Protein 1IIZ (pdb70)

Foldseek 3Di:
DFADLQSVLVLCVVLPPDPVCSLLLSQQQCQQPVRAQQDKADQDPPRWIFGGSNRHIQPAQADCPPFQGHPLRHHRNVSRDPDRNSVNVSSVVVCVPVNCVVRPSSVPGPPPDGDDNPVD

InterPro domains:
  IPR000974 Glycoside hydrolase, family 22, lysozyme [PR00137] (2-20)
  IPR000974 Glycoside hydrolase, family 22, lysozyme [PR00137] (77-92)
  IPR000974 Glycoside hydrolase, family 22, lysozyme [PR00137] (98-107)
  IPR001916 Glycoside hydrolase, family 22 [PF00062] (1-120)
  IPR001916 Glycoside hydrolase, family 22 [PR00135] (3-13)
  IPR001916 Glycoside hydrolase, family 22 [PR00135] (20-29)
  IPR001916 Glycoside hydrolase, family 22 [PR00135] (48-64)
  IPR001916 Glycoside hydrolase, family 22 [PR00135] (70-79)
  IPR001916 Glycoside hydrolase, family 22 [PR00135] (80-95)
  IPR001916 Glycoside hydrolase, family 22 [PR00135] (99-110)
  IPR001916 Glycoside hydrolase, family 22 [PS51348] (1-120)
  IPR001916 Glycoside hydrolase, family 22 [PTHR11407] (1-113)
  IPR001916 Glycoside hydrolase, family 22 [SM00263] (1-120)
  IPR019799 Glycoside hydrolase family 22 domain [PS00128] (72-90)
  IPR023346 Lysozyme-like domain superfamily [SSF53955] (1-117)

B-factor: mean 19.2, std 8.41, range [5.0, 61.29]

Organism: Antheraea mylitta (NCBI:txid34739)

Radius of gyration: 13.46 Å; Cα contacts (8 Å, |Δi|>4): 199; chains: 1; bounding box: 39×26×30 Å

Nearest PDB structures (foldseek):
  1iiz-assembly1_A  TM=1.008E+00  e=7.145E-27  Antheraea mylitta
  1gd6-assembly1_A  TM=9.887E-01  e=1.237E-20  Bombyx mori
  2rsc-assembly1_A  TM=9.653E-01  e=1.741E-17  Bombyx mori
  2fbd-assembly1_A  TM=9.272E-01  e=2.145E-12  Musca domestica
  5op1-assembly1_B  TM=8.795E-01  e=1.166E-12  Gallus gallus

Solvent-accessible surface area: 6448 Å² total; per-residue (Å²): 106,117,13,92,112,46,26,0,1,76,28,0,96,159,32,50,11,70,87,117,33,0,95,31,5,0,9,0,0,37,65,36,2,43,47,86,1,77,94,71,20,132,89,56,223,72,63,6,75,28,27,0,1,1,13,2,34,0,90,122,29,0,13,127,49,108,97,71,15,97,67,14,101,13,19,3,75,74,5,41,68,84,90,4,62,51,5,1,81,4,0,47,75,2,29,140,146,44,105,9,96,51,10,88,13,40,62,108,112,6,84,172,92,38,20,95,21,90,97,58

CATH classification: 1.10.530.10

Sequence (120 aa):
KRFTRCGLVNELRKQGFDENLMRDWVCLVENESARYTDKIANVNKNGSRDYGLFQINDKYWCSKGSTPGKDCNVTCSQLLTDDITVASTCAKKIYKRTKFDAWSGWDNHCNHSNPDISSC

Secondary structure (DSSP, 8-state):
-B--HHHHHHHHHHTT--GGGHHHHHHHHHHHTTTBSS-BPPP-SSS--EETTTTEETTTTEESSSS--STT-EEGGGGGSSS-HHHHHHHHHHHHHHTTTT-HHHHHHSSS-----TT-

Structure (mmCIF, N/CA/C/O backbone):
data_1IIZ
#
_entry.id   1IIZ
#
_cell.length_a   47.985
_cell.length_b   51.700
_cell.length_c   94.664
_cell.angle_alpha   90.00
_cell.angle_beta   90.00
_cell.angle_gamma   90.00
#
_symmetry.space_group_name_H-M   'C 2 2 21'
#
loop_
_entity.id
_entity.type
_entity.pdbx_description
1 polymer LYSOZYME
2 water water
#
loop_
_atom_site.group_PDB
_atom_site.id
_atom_site.type_symbol
_atom_site.labe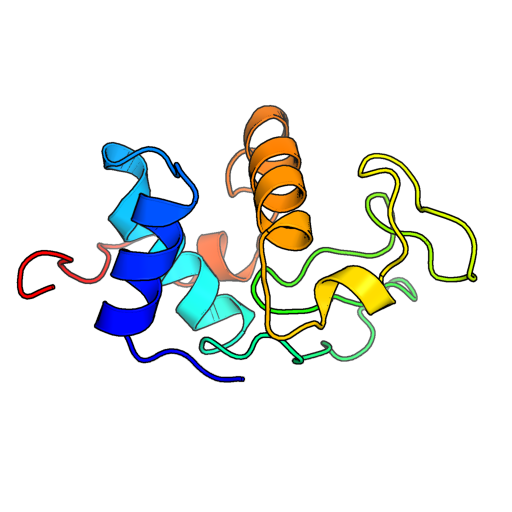l_atom_id
_atom_site.label_alt_id
_atom_site.label_comp_id
_atom_site.label_asym_id
_atom_site.label_entity_id
_atom_site.label_seq_id
_atom_site.pdbx_PDB_ins_code
_atom_site.Cartn_x
_atom_site.Cartn_y
_atom_site.Cartn_z
_atom_site.occupancy
_atom_site.B_iso_or_equiv
_atom_site.auth_seq_id
_atom_site.auth_comp_id
_atom_site.auth_asym_id
_atom_site.auth_atom_id
_atom_site.pdbx_PDB_model_num
ATOM 1 N N . LYS A 1 1 ? 6.594 0.447 33.057 1.00 31.49 1 LYS A N 1
ATOM 2 C CA . LYS A 1 1 ? 5.327 -0.124 33.597 1.00 31.49 1 LYS A CA 1
ATOM 3 C C . LYS A 1 1 ? 4.148 0.838 33.422 1.00 31.49 1 LYS A C 1
ATOM 4 O O . LYS A 1 1 ? 4.337 2.049 33.290 1.00 31.49 1 LYS A O 1
ATOM 10 N N . ARG A 1 2 ? 2.933 0.297 33.421 1.00 12.26 2 ARG A N 1
ATOM 11 C CA . ARG A 1 2 ? 1.734 1.120 33.292 1.00 12.26 2 ARG A CA 1
ATOM 12 C C . ARG A 1 2 ? 0.713 0.843 34.402 1.00 12.26 2 ARG A C 1
ATOM 13 O O . ARG A 1 2 ? 0.227 -0.270 34.526 1.00 12.26 2 ARG A O 1
ATOM 21 N N . PHE A 1 3 ? 0.377 1.859 35.190 1.00 17.89 3 PHE A N 1
ATOM 22 C CA . PHE A 1 3 ? -0.592 1.707 36.278 1.00 17.89 3 PHE A CA 1
ATOM 23 C C . PHE A 1 3 ? -2.020 1.799 35.781 1.00 17.89 3 PHE A C 1
ATOM 24 O O . PHE A 1 3 ? -2.280 2.372 34.727 1.00 17.89 3 PHE A O 1
ATOM 32 N N . THR A 1 4 ? -2.950 1.248 36.555 1.00 18.10 4 THR A N 1
ATOM 33 C CA . THR A 1 4 ? -4.367 1.369 36.223 1.00 18.10 4 THR A CA 1
ATOM 34 C C . THR A 1 4 ? -4.765 2.665 36.944 1.00 18.10 4 THR A C 1
ATOM 35 O O . THR A 1 4 ? -3.931 3.270 37.620 1.00 18.10 4 THR A O 1
ATOM 39 N N . ARG A 1 5 ? -6.010 3.108 36.810 1.00 5.19 5 ARG A N 1
ATOM 40 C CA . ARG A 1 5 ? -6.399 4.333 37.488 1.00 5.19 5 ARG A CA 1
ATOM 41 C C . ARG A 1 5 ? -6.218 4.158 39.008 1.00 5.19 5 ARG A C 1
ATOM 42 O O . ARG A 1 5 ? -5.644 5.023 39.685 1.00 5.19 5 ARG A O 1
ATOM 50 N N . CYS A 1 6 ? -6.682 3.032 39.543 1.00 8.18 6 CYS A N 1
ATOM 51 C CA . CYS A 1 6 ? -6.563 2.799 40.981 1.00 8.18 6 CYS A CA 1
ATOM 52 C C . CYS A 1 6 ? -5.160 2.379 41.433 1.00 8.18 6 CYS A C 1
ATOM 53 O O . CYS A 1 6 ? -4.746 2.680 42.555 1.00 8.18 6 CYS A O 1
ATOM 56 N N . GLY A 1 7 ? -4.430 1.681 40.568 1.00 12.31 7 GLY A N 1
ATOM 57 C CA . GLY A 1 7 ? -3.087 1.282 40.930 1.00 12.31 7 GLY A CA 1
ATOM 58 C C . GLY A 1 7 ? -2.237 2.528 41.122 1.00 12.31 7 GLY A C 1
ATOM 59 O O . GLY A 1 7 ? -1.330 2.556 41.957 1.00 12.31 7 GLY A O 1
ATOM 60 N N . LEU A 1 8 ? -2.551 3.568 40.356 1.00 10.61 8 LEU A N 1
ATOM 61 C CA . LEU A 1 8 ? -1.817 4.820 40.419 1.00 10.61 8 LEU A CA 1
ATOM 62 C C . LEU A 1 8 ? -2.149 5.630 41.670 1.00 10.61 8 LEU A C 1
ATOM 63 O O . LEU A 1 8 ? -1.251 6.151 42.341 1.00 10.61 8 LEU A O 1
ATOM 68 N N . VAL A 1 9 ? -3.435 5.744 41.984 1.00 5.12 9 VAL A N 1
ATOM 69 C CA . VAL A 1 9 ? -3.849 6.498 43.163 1.00 5.12 9 VAL A CA 1
ATOM 70 C C . VAL A 1 9 ? -3.196 5.874 44.402 1.00 5.12 9 VAL A C 1
ATOM 71 O O . VAL A 1 9 ? -2.724 6.585 45.299 1.00 5.12 9 VAL A O 1
ATOM 75 N N . ASN A 1 10 ? -3.155 4.542 44.426 1.00 7.53 10 ASN A N 1
ATOM 76 C CA . ASN A 1 10 ? -2.548 3.790 45.522 1.00 7.53 10 ASN A CA 1
ATOM 77 C C . ASN A 1 10 ? -1.085 4.202 45.689 1.00 7.53 10 ASN A C 1
ATOM 78 O O . ASN A 1 10 ? -0.633 4.490 46.805 1.00 7.53 10 ASN A O 1
ATOM 83 N N . GLU A 1 11 ? -0.353 4.204 44.573 1.00 5.00 11 GLU A N 1
ATOM 84 C CA . GLU A 1 11 ? 1.054 4.576 44.569 1.00 5.00 11 GLU A CA 1
ATOM 85 C C . GLU A 1 11 ? 1.269 6.013 45.030 1.00 5.00 11 GLU A C 1
ATOM 86 O O . GLU A 1 11 ? 2.112 6.276 45.876 1.00 5.00 11 GLU A O 1
ATOM 92 N N . LEU A 1 12 ? 0.516 6.947 44.469 1.00 15.75 12 LEU A N 1
ATOM 93 C CA . LEU A 1 12 ? 0.674 8.342 44.854 1.00 15.75 12 LEU A CA 1
ATOM 94 C C . LEU A 1 12 ? 0.457 8.539 46.348 1.00 15.75 12 LEU A C 1
ATOM 95 O O . LEU A 1 12 ? 1.178 9.307 46.982 1.00 15.75 12 LEU A O 1
ATOM 100 N N . ARG A 1 13 ? -0.522 7.838 46.913 1.00 13.39 13 ARG A N 1
ATOM 101 C CA . ARG A 1 13 ? -0.799 7.959 48.344 1.00 13.39 13 ARG A CA 1
ATOM 102 C C . ARG A 1 13 ? 0.348 7.369 49.152 1.00 13.39 13 ARG A C 1
ATOM 103 O O . ARG A 1 13 ? 0.772 7.922 50.171 1.00 13.39 13 ARG A O 1
ATOM 111 N N . LYS A 1 14 ? 0.849 6.240 48.684 1.00 5.79 14 LYS A N 1
ATOM 112 C CA . LYS A 1 14 ? 1.964 5.587 49.336 1.00 5.79 14 LYS A CA 1
ATOM 113 C C . LYS A 1 14 ? 3.189 6.490 49.223 1.00 5.79 14 LYS A C 1
ATOM 114 O O . LYS A 1 14 ? 4.020 6.548 50.132 1.00 5.79 14 LYS A O 1
ATOM 120 N N . GLN A 1 15 ? 3.294 7.207 48.109 1.00 15.63 15 GLN A N 1
ATOM 121 C CA . GLN A 1 15 ? 4.428 8.092 47.883 1.00 15.63 15 GLN A CA 1
ATOM 122 C C . GLN A 1 15 ? 4.307 9.388 48.654 1.00 15.63 15 GLN A C 1
ATOM 123 O O . GLN A 1 15 ? 5.198 10.229 48.599 1.00 15.63 15 GLN A O 1
ATOM 129 N N . GLY A 1 16 ? 3.192 9.569 49.353 1.00 16.78 16 GLY A N 1
ATOM 130 C CA . GLY A 1 16 ? 3.020 10.768 50.151 1.00 16.78 16 GLY A CA 1
ATOM 131 C C . GLY A 1 16 ? 2.482 12.013 49.476 1.00 16.78 16 GLY A C 1
ATOM 132 O O . GLY A 1 16 ? 2.625 13.116 50.016 1.00 16.78 16 GLY A O 1
ATOM 133 N N . PHE A 1 17 ? 1.867 11.866 48.313 1.00 5.00 17 PHE A N 1
ATOM 134 C CA . PHE A 1 17 ? 1.310 13.029 47.628 1.00 5.00 17 PHE A CA 1
ATOM 135 C C . PHE A 1 17 ? 0.106 13.599 48.384 1.00 5.00 17 PHE A C 1
ATOM 136 O O . PHE A 1 17 ? -0.723 12.860 48.896 1.00 5.00 17 PHE A O 1
ATOM 144 N N . ASP A 1 18 ? 0.014 14.920 48.438 1.00 11.51 18 ASP A N 1
ATOM 145 C CA . ASP A 1 18 ? -1.071 15.580 49.148 1.00 11.51 18 ASP A CA 1
ATOM 146 C C . ASP A 1 18 ? -2.468 15.194 48.673 1.00 11.51 18 ASP A C 1
ATOM 147 O O . ASP A 1 18 ? -2.848 15.471 47.532 1.00 11.51 18 ASP A O 1
ATOM 152 N N . GLU A 1 19 ? -3.238 14.596 49.581 1.00 17.07 19 GLU A N 1
ATOM 153 C CA . GLU A 1 19 ? -4.577 14.107 49.280 1.00 17.07 19 GLU A CA 1
ATOM 154 C C . GLU A 1 19 ? -5.558 15.018 48.554 1.00 17.07 19 GLU A C 1
ATOM 155 O O . GLU A 1 19 ? -6.318 14.542 47.708 1.00 17.07 19 GLU A O 1
ATOM 161 N N . ASN A 1 20 ? -5.566 16.308 48.873 1.00 5.87 20 ASN A N 1
ATOM 162 C CA . ASN A 1 20 ? -6.499 17.223 48.221 1.00 5.87 20 ASN A CA 1
ATOM 163 C C . ASN A 1 20 ? -6.058 17.654 46.836 1.00 5.87 20 ASN A C 1
ATOM 164 O O . ASN A 1 20 ? -6.766 18.388 46.162 1.00 5.87 20 ASN A O 1
ATOM 169 N N . LEU A 1 21 ? -4.880 17.213 46.420 1.00 15.39 21 LEU A N 1
ATOM 170 C CA . LEU A 1 21 ? -4.372 17.540 45.098 1.00 15.39 21 LEU A CA 1
ATOM 171 C C . LEU A 1 21 ? -4.462 16.272 44.261 1.00 15.39 21 LEU A C 1
ATOM 172 O O . LEU A 1 21 ? -4.222 16.279 43.047 1.00 15.39 21 LEU A O 1
ATOM 177 N N . MET A 1 22 ? -4.822 15.188 44.945 1.00 6.30 22 MET A N 1
ATOM 178 C CA . MET A 1 22 ? -4.962 13.863 44.351 1.00 6.30 22 MET A CA 1
ATOM 179 C C . MET A 1 22 ? -5.642 13.798 42.988 1.00 6.30 22 MET A C 1
ATOM 180 O O . MET A 1 22 ? -5.042 13.339 42.026 1.00 6.30 22 MET A O 1
ATOM 185 N N . ARG A 1 23 ? -6.892 14.241 42.894 1.00 8.23 23 ARG A N 1
ATOM 186 C CA . ARG A 1 23 ? -7.592 14.183 41.615 1.00 8.23 23 ARG A CA 1
ATOM 187 C C . ARG A 1 23 ? -6.843 14.971 40.545 1.00 8.23 23 ARG A C 1
ATOM 188 O O . ARG A 1 23 ? -6.879 14.605 39.370 1.00 8.23 23 ARG A O 1
ATOM 196 N N . ASP A 1 24 ? -6.153 16.040 40.944 1.00 11.22 24 ASP A N 1
ATOM 197 C CA . ASP A 1 24 ? -5.378 16.818 39.979 1.00 11.22 24 ASP A CA 1
ATOM 198 C C . ASP A 1 24 ? -4.173 16.006 39.501 1.00 11.22 24 ASP A C 1
ATOM 199 O O . ASP A 1 24 ? -3.867 15.986 38.306 1.00 11.22 24 ASP A O 1
ATOM 204 N N . TRP A 1 25 ? -3.494 15.337 40.434 1.00 5.00 25 TRP A N 1
ATOM 205 C CA . TRP A 1 25 ? -2.337 14.518 40.088 1.00 5.00 25 TRP A CA 1
ATOM 206 C C . TRP A 1 25 ? -2.729 13.395 39.137 1.00 5.00 25 TRP A C 1
ATOM 207 O O . TRP A 1 25 ? -2.075 13.175 38.117 1.00 5.00 25 TRP A O 1
ATOM 218 N N . VAL A 1 26 ? -3.801 12.688 39.474 1.00 10.28 26 VAL A N 1
ATOM 219 C CA . VAL A 1 26 ? -4.295 11.596 38.641 1.00 10.28 26 VAL A CA 1
ATOM 220 C C . VAL A 1 26 ? -4.589 12.086 37.227 1.00 10.28 26 VAL A C 1
ATOM 221 O O . VAL A 1 26 ? -4.237 11.426 36.256 1.00 10.28 26 VAL A O 1
ATOM 225 N N . CYS A 1 27 ? -5.233 13.247 37.121 1.00 5.38 27 CYS A N 1
ATOM 226 C CA . CYS A 1 27 ? -5.584 13.843 35.823 1.00 5.38 27 CYS A CA 1
ATOM 227 C C . CYS A 1 27 ? -4.321 14.153 35.033 1.00 5.38 27 CYS A C 1
ATOM 228 O O . CYS A 1 27 ? -4.183 13.788 33.866 1.00 5.38 27 CYS A O 1
ATOM 231 N N . LEU A 1 28 ? -3.409 14.846 35.697 1.00 5.00 28 LEU A N 1
ATOM 232 C CA . LEU A 1 28 ? -2.132 15.218 35.119 1.00 5.00 28 LEU A CA 1
ATOM 233 C C . LEU A 1 28 ? -1.427 13.992 34.522 1.00 5.00 28 LEU A C 1
ATOM 234 O O . LEU A 1 28 ? -1.100 13.962 33.338 1.00 5.00 28 LEU A O 1
ATOM 239 N N . VAL A 1 29 ? -1.207 12.976 35.348 1.00 9.92 29 VAL A N 1
ATOM 240 C CA . VAL A 1 29 ? -0.529 11.780 34.887 1.00 9.92 29 VAL A CA 1
ATOM 241 C C . VAL A 1 29 ? -1.216 11.155 33.690 1.00 9.92 29 VAL A C 1
ATOM 242 O O . VAL A 1 29 ? -0.566 10.872 32.688 1.00 9.92 29 VAL A O 1
ATOM 246 N N . GLU A 1 30 ? -2.524 10.947 33.781 1.00 16.78 30 GLU A N 1
ATOM 247 C CA . GLU A 1 30 ? -3.252 10.341 32.675 1.00 16.78 30 GLU A CA 1
ATOM 248 C C . GLU A 1 30 ? -3.159 11.138 31.375 1.00 16.78 30 GLU A C 1
ATOM 249 O O . GLU A 1 30 ? -3.230 10.558 30.292 1.00 16.78 30 GLU A O 1
ATOM 255 N N . ASN A 1 31 ? -2.973 12.453 31.469 1.00 20.82 31 ASN A N 1
ATOM 256 C CA . ASN A 1 31 ? -2.873 13.278 30.268 1.00 20.82 31 ASN A CA 1
ATOM 257 C C . ASN A 1 31 ? -1.442 13.609 29.851 1.00 20.82 31 ASN A C 1
ATOM 258 O O . ASN A 1 31 ? -1.209 14.150 28.770 1.00 20.82 31 ASN A O 1
ATOM 263 N N . GLU A 1 32 ? -0.484 13.284 30.708 1.00 17.46 32 GLU A N 1
ATOM 264 C CA . GLU A 1 32 ? 0.912 13.527 30.395 1.00 17.46 32 GLU A CA 1
ATOM 265 C C . GLU A 1 32 ? 1.571 12.250 29.889 1.00 17.46 32 GLU A C 1
ATOM 266 O O . GLU A 1 32 ? 2.282 12.271 28.880 1.00 17.46 32 GLU A O 1
ATOM 272 N N . SER A 1 33 ? 1.317 11.139 30.581 1.00 9.19 33 SER A N 1
ATOM 273 C CA . SER A 1 33 ? 1.937 9.861 30.225 1.00 9.19 33 SER A CA 1
ATOM 274 C C . SER A 1 33 ? 1.006 8.662 30.045 1.00 9.19 33 SER A C 1
ATOM 275 O O . SER A 1 33 ? 1.479 7.561 29.756 1.00 9.19 33 SER A O 1
ATOM 278 N N . ALA A 1 34 ? -0.297 8.858 30.218 1.00 9.14 34 ALA A N 1
ATOM 279 C CA . ALA A 1 34 ? -1.243 7.747 30.091 1.00 9.14 34 ALA A CA 1
ATOM 280 C C . ALA A 1 34 ? -0.828 6.620 31.050 1.00 9.14 34 ALA A C 1
ATOM 281 O O . ALA A 1 34 ? -1.009 5.434 30.761 1.00 9.14 34 ALA A O 1
ATOM 283 N N . ARG A 1 35 ? -0.247 7.028 32.180 1.00 6.24 35 ARG A N 1
ATOM 284 C CA . ARG A 1 35 ? 0.203 6.139 33.248 1.00 6.24 35 ARG A CA 1
ATOM 285 C C . ARG A 1 35 ? 1.426 5.264 32.981 1.00 6.24 35 ARG A C 1
ATOM 286 O O . ARG A 1 35 ? 1.647 4.293 33.710 1.00 6.24 35 ARG A O 1
ATOM 294 N N . TYR A 1 36 ? 2.212 5.583 31.953 1.00 22.77 36 TYR A N 1
ATOM 295 C CA . TYR A 1 36 ? 3.419 4.803 31.663 1.00 22.77 36 TYR A CA 1
ATOM 296 C C . TYR A 1 36 ? 4.640 5.419 32.341 1.00 22.77 36 TYR A C 1
ATOM 297 O O . TYR A 1 36 ? 4.906 6.607 32.170 1.00 22.77 36 TYR A O 1
ATOM 306 N N . THR A 1 37 ? 5.381 4.613 33.101 1.00 12.57 37 THR A N 1
ATOM 307 C CA . THR A 1 37 ? 6.581 5.095 33.787 1.00 12.57 37 THR A CA 1
ATOM 308 C C . THR A 1 37 ? 7.782 5.275 32.854 1.00 12.57 37 THR A C 1
ATOM 309 O O . THR A 1 37 ? 8.670 6.074 33.140 1.00 12.57 37 THR A O 1
ATOM 313 N N . ASP A 1 38 ? 7.815 4.548 31.741 1.00 11.83 38 ASP A N 1
ATOM 314 C CA . ASP A 1 38 ? 8.953 4.656 30.837 1.00 11.83 38 ASP A CA 1
ATOM 315 C C . ASP A 1 38 ? 8.766 5.522 29.603 1.00 11.83 38 ASP A C 1
ATOM 316 O O . ASP A 1 38 ? 9.663 5.612 28.765 1.00 11.83 38 ASP A O 1
ATOM 321 N N . LYS A 1 39 ? 7.616 6.172 29.501 1.00 12.85 39 LYS A N 1
ATOM 322 C CA . LYS A 1 39 ? 7.326 7.030 28.364 1.00 12.85 39 LYS A CA 1
ATOM 323 C C . LYS A 1 39 ? 8.324 8.178 28.213 1.00 12.85 39 LYS A C 1
ATOM 324 O O . LYS A 1 39 ? 8.759 8.798 29.192 1.00 12.85 39 LYS A O 1
ATOM 330 N N . ILE A 1 40 ? 8.702 8.448 26.974 1.00 14.34 40 ILE A N 1
ATOM 331 C CA . ILE A 1 40 ? 9.606 9.545 26.699 1.00 14.34 40 ILE A CA 1
ATOM 332 C C . ILE A 1 40 ? 9.061 10.346 25.527 1.00 14.34 40 ILE A C 1
ATOM 333 O O . ILE A 1 40 ? 9.039 9.881 24.391 1.00 14.34 40 ILE A O 1
ATOM 338 N N . ALA A 1 41 ? 8.593 11.549 25.838 1.00 13.63 41 ALA A N 1
ATOM 339 C CA . ALA A 1 41 ? 8.018 12.471 24.867 1.00 13.63 41 ALA A CA 1
ATOM 340 C C . ALA A 1 41 ? 8.933 12.764 23.686 1.00 13.63 41 ALA A C 1
ATOM 341 O O . ALA A 1 41 ? 10.150 12.623 23.787 1.00 13.63 41 ALA A O 1
ATOM 343 N N . ASN A 1 42 ? 8.341 13.178 22.567 1.00 31.47 42 ASN A N 1
ATOM 344 C CA . ASN A 1 42 ? 9.125 13.529 21.389 1.00 31.47 42 ASN A CA 1
ATOM 345 C C . ASN A 1 42 ? 9.647 14.948 21.611 1.00 31.47 42 ASN A C 1
ATOM 346 O O . ASN A 1 42 ? 9.016 15.734 22.326 1.00 31.47 42 ASN A O 1
ATOM 351 N N . VAL A 1 43 ? 10.794 15.264 21.007 1.00 21.34 43 VAL A N 1
ATOM 352 C CA . VAL A 1 43 ? 11.416 16.585 21.143 1.00 21.34 43 VAL A CA 1
ATOM 353 C C . VAL A 1 43 ? 10.449 17.753 20.946 1.00 21.34 43 VAL A C 1
ATOM 354 O O . VAL A 1 43 ? 9.647 17.749 20.020 1.00 21.34 43 VAL A O 1
ATOM 358 N N . ASN A 1 44 ? 10.542 18.748 21.823 1.00 11.14 44 ASN A N 1
ATOM 359 C CA . ASN A 1 44 ? 9.705 19.946 21.752 1.00 11.14 44 ASN A CA 1
ATOM 360 C C . ASN A 1 44 ? 10.435 20.954 20.861 1.00 11.14 44 ASN A C 1
ATOM 361 O O . ASN A 1 44 ? 11.542 20.666 20.381 1.00 11.14 44 ASN A O 1
ATOM 366 N N . LYS A 1 45 ? 9.837 22.128 20.642 1.00 23.90 45 LYS A N 1
ATOM 367 C CA . LYS A 1 45 ? 10.488 23.149 19.824 1.00 23.90 45 LYS A CA 1
ATOM 368 C C . LYS A 1 45 ? 11.948 23.267 20.288 1.00 23.90 45 LYS A C 1
ATOM 369 O O . LYS A 1 45 ? 12.860 23.066 19.488 1.00 23.90 45 LYS A O 1
ATOM 375 N N . ASN A 1 46 ? 12.172 23.571 21.567 1.00 49.24 46 ASN A N 1
ATOM 376 C CA . ASN A 1 46 ? 13.534 23.639 22.111 1.00 49.24 46 ASN A CA 1
ATOM 377 C C . ASN A 1 46 ? 13.966 22.172 22.303 1.00 49.24 46 ASN A C 1
ATOM 378 O O . ASN A 1 46 ? 13.195 21.377 22.832 1.00 49.24 46 ASN A O 1
ATOM 383 N N . GLY A 1 47 ? 15.165 21.812 21.849 1.00 24.21 47 GLY A N 1
ATOM 384 C CA . GLY A 1 47 ? 15.659 20.439 21.932 1.00 24.21 47 GLY A CA 1
ATOM 385 C C . GLY A 1 47 ? 15.404 19.604 23.178 1.00 24.21 47 GLY A C 1
ATOM 386 O O . GLY A 1 47 ? 15.972 18.525 23.338 1.00 24.21 47 GLY A O 1
ATOM 387 N N . SER A 1 48 ? 14.552 20.106 24.058 1.00 15.42 48 SER A N 1
ATOM 388 C CA . SER A 1 48 ? 14.208 19.423 25.300 1.00 15.42 48 SER A CA 1
ATOM 389 C C . SER A 1 48 ? 13.235 18.251 25.078 1.00 15.42 48 SER A C 1
ATOM 390 O O . SER A 1 48 ? 12.488 18.228 24.095 1.00 15.42 48 SER A O 1
ATOM 393 N N . ARG A 1 49 ? 13.210 17.320 26.028 1.00 16.82 49 ARG A N 1
ATOM 394 C CA . ARG A 1 49 ? 12.338 16.149 25.982 1.00 16.82 49 ARG A CA 1
ATOM 395 C C . ARG A 1 49 ? 11.660 16.024 27.335 1.00 16.82 49 ARG A C 1
ATOM 396 O O . ARG A 1 49 ? 12.091 16.649 28.307 1.00 16.82 49 ARG A O 1
ATOM 404 N N . ASP A 1 50 ? 10.614 15.207 27.399 1.00 13.81 50 ASP A N 1
ATOM 405 C CA . ASP A 1 50 ? 9.921 14.966 28.661 1.00 13.81 50 ASP A CA 1
ATOM 406 C C . ASP A 1 50 ? 10.083 13.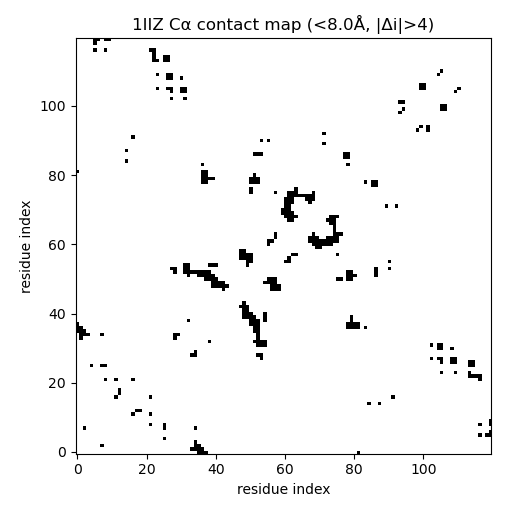501 29.041 1.00 13.81 50 ASP A C 1
ATOM 407 O O . ASP A 1 50 ? 9.991 12.615 28.193 1.00 13.81 50 ASP A O 1
ATOM 412 N N . TYR A 1 51 ? 10.328 13.247 30.322 1.00 14.12 51 TYR A N 1
ATOM 413 C CA . TYR A 1 51 ? 10.564 11.881 30.767 1.00 14.12 51 TYR A CA 1
ATOM 414 C C . TYR A 1 51 ? 9.603 11.279 31.783 1.00 14.12 51 TYR A C 1
ATOM 415 O O . TYR A 1 51 ? 9.120 11.948 32.699 1.00 14.12 51 TYR A O 1
ATOM 424 N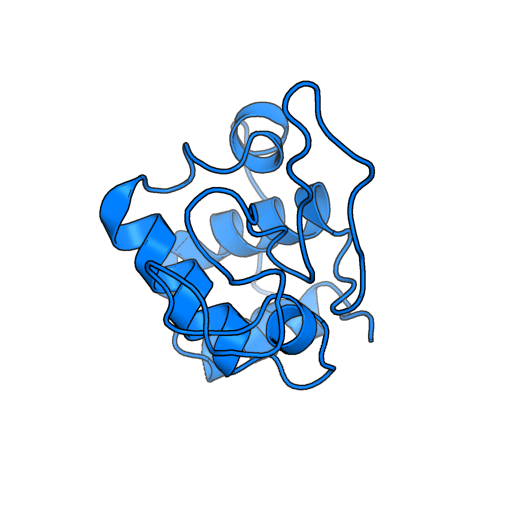 N . GLY A 1 52 ? 9.345 9.990 31.585 1.00 5.00 52 GLY A N 1
ATOM 425 C CA . GLY A 1 52 ? 8.506 9.208 32.468 1.00 5.00 52 GLY A CA 1
ATOM 426 C C . GLY A 1 52 ? 7.097 9.622 32.809 1.00 5.00 52 GLY A C 1
ATOM 427 O O . GLY A 1 52 ? 6.481 10.457 32.162 1.00 5.00 52 GLY A O 1
ATOM 428 N N . LEU A 1 53 ? 6.612 8.994 33.874 1.00 8.13 53 LEU A N 1
ATOM 429 C CA . LEU A 1 53 ? 5.272 9.165 34.426 1.00 8.13 53 LEU A CA 1
ATOM 430 C C . LEU A 1 53 ? 4.822 10.612 34.585 1.00 8.13 53 LEU A C 1
ATOM 431 O O . LEU A 1 53 ? 3.661 10.928 34.333 1.00 8.13 53 LEU A O 1
ATOM 436 N N . PHE A 1 54 ? 5.737 11.487 35.002 1.00 14.13 54 PHE A N 1
ATOM 437 C CA . PHE A 1 54 ? 5.410 12.894 35.198 1.00 14.13 54 PHE A CA 1
ATOM 438 C C . PHE A 1 54 ? 5.827 13.777 34.041 1.00 14.13 54 PHE A C 1
ATOM 439 O O . PHE A 1 54 ? 5.634 14.991 34.101 1.00 14.13 54 PHE A O 1
ATOM 447 N N . GLN A 1 55 ? 6.389 13.172 32.994 1.00 5.53 55 GLN A N 1
ATOM 448 C CA . GLN A 1 55 ? 6.838 13.926 31.825 1.00 5.53 55 GLN A CA 1
ATOM 449 C C . GLN A 1 55 ? 7.581 15.177 32.287 1.00 5.53 55 GLN A C 1
ATOM 450 O O . GLN A 1 55 ? 7.128 16.295 32.067 1.00 5.53 55 GLN A O 1
ATOM 456 N N . ILE A 1 56 ? 8.716 14.974 32.949 1.00 10.21 56 ILE A N 1
ATOM 457 C CA . ILE A 1 56 ? 9.528 16.066 33.472 1.00 10.21 56 ILE A CA 1
ATOM 458 C C . ILE A 1 56 ? 10.554 16.544 32.428 1.00 10.21 56 ILE A C 1
ATOM 459 O O . ILE A 1 56 ? 11.359 15.752 31.930 1.00 10.21 56 ILE A O 1
ATOM 464 N N . ASN A 1 57 ? 10.509 17.837 32.092 1.00 24.73 57 ASN A N 1
ATOM 465 C CA . ASN A 1 57 ? 11.407 18.427 31.087 1.00 24.73 57 ASN A CA 1
ATOM 466 C C . ASN A 1 57 ? 12.873 18.383 31.497 1.00 24.73 57 ASN A C 1
ATOM 467 O O . ASN A 1 57 ? 13.215 18.644 32.654 1.00 24.73 57 ASN A O 1
ATOM 472 N N . ASP A 1 58 ? 13.734 18.073 30.531 1.00 21.15 58 ASP A N 1
ATOM 473 C CA . ASP A 1 58 ? 15.168 17.971 30.765 1.00 21.15 58 ASP A CA 1
ATOM 474 C C . ASP A 1 58 ? 15.894 19.310 30.678 1.00 21.15 58 ASP A C 1
ATOM 475 O O . ASP A 1 58 ? 17.124 19.366 30.754 1.00 21.15 58 ASP A O 1
ATOM 480 N N . LYS A 1 59 ? 15.141 20.393 30.530 1.00 15.14 59 LYS A N 1
ATOM 481 C CA . LYS A 1 59 ? 15.758 21.698 30.428 1.00 15.14 59 LYS A CA 1
ATOM 482 C C . LYS A 1 59 ? 16.296 22.176 31.782 1.00 15.14 59 LYS A C 1
ATOM 483 O O . LYS A 1 59 ? 17.423 22.670 31.874 1.00 15.14 59 LYS A O 1
ATOM 489 N N . TYR A 1 60 ? 15.508 22.014 32.845 1.00 20.28 60 TYR A N 1
ATOM 490 C CA . TYR A 1 60 ? 15.940 22.484 34.164 1.00 20.28 60 TYR A CA 1
ATOM 491 C C . TYR A 1 60 ? 15.899 21.454 35.263 1.00 20.28 60 TYR A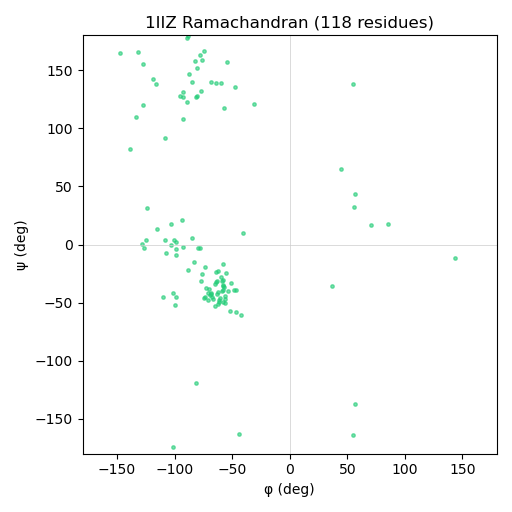 C 1
ATOM 492 O O . TYR A 1 60 ? 16.312 21.729 36.389 1.00 20.28 60 TYR A O 1
ATOM 501 N N . TRP A 1 61 ? 15.430 20.264 34.946 1.00 11.02 61 TRP A N 1
ATOM 502 C CA . TRP A 1 61 ? 15.201 19.286 35.980 1.00 11.02 61 TRP A CA 1
ATOM 503 C C . TRP A 1 61 ? 16.085 18.062 36.067 1.00 11.02 61 TRP A C 1
ATOM 504 O O . TRP A 1 61 ? 16.512 17.669 37.154 1.00 11.02 61 TRP A O 1
ATOM 515 N N . CYS A 1 62 ? 16.346 17.422 34.940 1.00 5.00 62 CYS A N 1
ATOM 516 C CA . CYS A 1 62 ? 17.209 16.255 34.976 1.00 5.00 62 CYS A CA 1
ATOM 517 C C . CYS A 1 62 ? 18.341 16.375 33.973 1.00 5.00 62 CYS A C 1
ATOM 518 O O . CYS A 1 62 ? 18.258 17.105 32.987 1.00 5.00 62 CYS A O 1
ATOM 521 N N . SER A 1 63 ? 19.439 15.666 34.251 1.00 14.59 63 SER A N 1
ATOM 522 C CA . SER A 1 63 ? 20.609 15.668 33.383 1.00 14.59 63 SER A CA 1
ATOM 523 C C . SER A 1 63 ? 20.490 14.661 32.246 1.00 14.59 63 SER A C 1
ATOM 524 O O . SER A 1 63 ? 20.018 13.537 32.445 1.00 14.59 63 SER A O 1
ATOM 527 N N . LYS A 1 64 ? 20.931 15.060 31.061 1.00 32.44 64 LYS A N 1
ATOM 528 C CA . LYS A 1 64 ? 20.879 14.170 29.915 1.00 32.44 64 LYS A CA 1
ATOM 529 C C . LYS A 1 64 ? 22.169 13.356 29.895 1.00 32.44 64 LYS A C 1
ATOM 530 O O . LYS A 1 64 ? 22.222 12.272 29.319 1.00 32.44 64 LYS A O 1
ATOM 536 N N . GLY A 1 65 ? 23.203 13.871 30.554 1.00 32.85 65 GLY A N 1
ATOM 537 C CA . GLY A 1 65 ? 24.480 13.189 30.539 1.00 32.85 65 GLY A CA 1
ATOM 538 C C . GLY A 1 65 ? 25.000 12.478 31.772 1.00 32.85 65 GLY A C 1
ATOM 539 O O . GLY A 1 65 ? 25.672 13.090 32.600 1.00 32.85 65 GLY A O 1
ATOM 540 N N . SER A 1 66 ? 24.690 11.186 31.871 1.00 18.10 66 SER A N 1
ATOM 541 C CA . SER A 1 66 ? 25.142 10.279 32.943 1.00 18.10 66 SER A CA 1
ATOM 542 C C . SER A 1 66 ? 25.286 10.762 34.392 1.00 18.10 66 SER A C 1
ATOM 543 O O . SER A 1 66 ? 25.045 9.991 35.334 1.00 18.10 66 SER A O 1
ATOM 546 N N . THR A 1 67 ? 25.714 12.009 34.574 1.00 14.39 67 THR A N 1
ATOM 547 C CA . THR A 1 67 ? 25.898 12.572 35.910 1.00 14.39 67 THR A CA 1
ATOM 548 C C . THR A 1 67 ? 24.643 13.300 36.377 1.00 14.39 67 THR A C 1
ATOM 549 O O . THR A 1 67 ? 24.090 14.124 35.651 1.00 14.39 67 THR A O 1
ATOM 553 N N . PRO A 1 68 ? 24.190 13.006 37.608 1.00 16.44 68 PRO A N 1
ATOM 554 C CA . PRO A 1 68 ? 23.011 13.579 38.266 1.00 16.44 68 PRO A CA 1
ATOM 555 C C . PRO A 1 68 ? 22.670 15.020 37.875 1.00 16.44 68 PRO A C 1
ATOM 556 O O . PRO A 1 68 ? 23.456 15.955 38.054 1.00 16.44 68 PRO A O 1
ATOM 560 N N . GLY A 1 69 ? 21.456 15.148 37.349 1.00 54.90 69 GLY A N 1
ATOM 561 C CA . GLY A 1 69 ? 20.906 16.391 36.849 1.00 54.90 69 GLY A CA 1
ATOM 562 C C . GLY A 1 69 ? 21.014 17.716 37.552 1.00 54.90 69 GLY A C 1
ATOM 563 O O . GLY A 1 69 ? 21.826 17.930 38.449 1.00 54.90 69 GLY A O 1
ATOM 564 N N . LYS A 1 70 ? 20.153 18.616 37.096 1.00 21.47 70 LYS A N 1
ATOM 565 C CA . LYS A 1 70 ? 20.083 19.969 37.594 1.00 21.47 70 LYS A CA 1
ATOM 566 C C . LYS A 1 70 ? 19.284 20.101 38.881 1.00 21.47 70 LYS A C 1
ATOM 567 O O . LYS A 1 70 ? 19.623 19.503 39.910 1.00 21.47 70 LYS A O 1
ATOM 573 N N . ASP A 1 71 ? 18.209 20.881 38.811 1.00 7.28 71 ASP A N 1
ATOM 574 C CA . ASP A 1 71 ? 17.390 21.134 39.979 1.00 7.28 71 ASP A CA 1
ATOM 575 C C . ASP A 1 71 ? 16.936 19.905 40.755 1.00 7.28 71 ASP A C 1
ATOM 576 O O . ASP A 1 71 ? 16.817 19.980 41.968 1.00 7.28 71 ASP A O 1
ATOM 581 N N . CYS A 1 72 ? 16.685 18.780 40.088 1.00 16.07 72 CYS A N 1
ATOM 582 C CA . CYS A 1 72 ? 16.264 17.577 40.810 1.00 16.07 72 CYS A CA 1
ATOM 583 C C . CYS A 1 72 ? 17.426 16.659 41.191 1.00 16.07 72 CYS A C 1
ATOM 584 O O . CYS A 1 72 ? 17.217 15.628 41.846 1.00 16.07 72 CYS A O 1
ATOM 587 N N . ASN A 1 73 ? 18.645 17.036 40.791 1.00 6.02 73 ASN A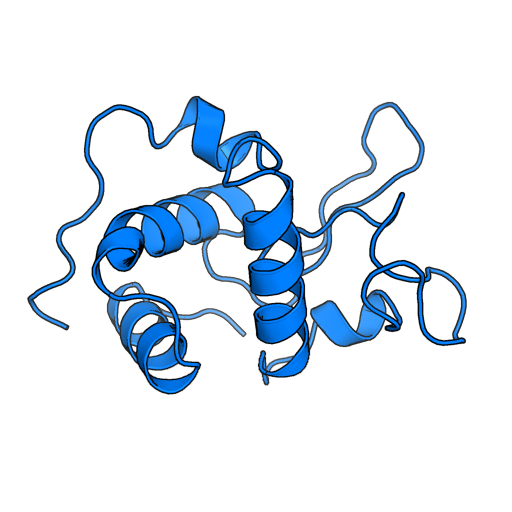 N 1
ATOM 588 C CA . ASN A 1 73 ? 19.845 16.270 41.132 1.00 6.02 73 ASN A CA 1
ATOM 589 C C . ASN A 1 73 ? 19.757 14.814 40.666 1.00 6.02 73 ASN A C 1
ATOM 590 O O . ASN A 1 73 ? 20.119 13.893 41.408 1.00 6.02 73 ASN A O 1
ATOM 595 N N . VAL A 1 74 ? 19.273 14.604 39.446 1.00 5.00 74 VAL A N 1
ATOM 596 C CA . VAL A 1 74 ? 19.141 13.252 38.911 1.00 5.00 74 VAL A CA 1
ATOM 597 C C . VAL A 1 74 ? 19.355 13.219 37.421 1.00 5.00 74 VAL A C 1
ATOM 598 O O . VAL A 1 74 ? 19.311 14.235 36.758 1.00 5.00 74 VAL A O 1
ATOM 602 N N . THR A 1 75 ? 19.568 12.019 36.911 1.00 8.92 75 THR A N 1
ATOM 603 C CA . THR A 1 75 ? 19.738 11.773 35.489 1.00 8.92 75 THR A CA 1
ATOM 604 C C . THR A 1 75 ? 18.318 11.568 34.949 1.00 8.92 75 THR A C 1
ATOM 605 O O . THR A 1 75 ? 17.456 11.037 35.651 1.00 8.92 75 THR A O 1
ATOM 609 N N . CYS A 1 76 ? 18.060 11.974 33.715 1.00 11.43 76 CYS A N 1
ATOM 610 C CA . CYS A 1 76 ? 16.722 11.787 33.167 1.00 11.43 76 CYS A CA 1
ATOM 611 C C . CYS A 1 76 ? 16.351 10.311 33.049 1.00 11.43 76 CYS A C 1
ATOM 612 O O . CYS A 1 76 ? 15.176 9.953 33.178 1.00 11.43 76 CYS A O 1
ATOM 615 N N . SER A 1 77 ? 17.345 9.455 32.816 1.00 11.58 77 SER A N 1
ATOM 616 C CA . SER A 1 77 ? 17.089 8.018 32.706 1.00 11.58 77 SER A CA 1
ATOM 617 C C . SER A 1 77 ? 16.530 7.421 33.991 1.00 11.58 77 SER A C 1
ATOM 618 O O . SER A 1 77 ? 15.892 6.373 33.961 1.00 11.58 77 SER A O 1
ATOM 621 N N . GLN A 1 78 ? 16.776 8.094 35.112 1.00 15.33 78 GLN A N 1
ATOM 622 C CA . GLN A 1 78 ? 16.289 7.659 36.419 1.00 15.33 78 GLN A CA 1
ATOM 623 C C . GLN A 1 78 ? 14.786 7.897 36.557 1.00 15.33 78 GLN A C 1
ATOM 624 O O . GLN A 1 78 ? 14.131 7.316 37.423 1.00 15.33 78 GLN A O 1
ATOM 630 N N . LEU A 1 79 ? 14.251 8.773 35.710 1.00 27.33 79 LEU A N 1
ATOM 631 C CA . LEU A 1 79 ? 12.830 9.102 35.739 1.00 27.33 79 LEU A CA 1
ATOM 632 C C . LEU A 1 79 ? 12.049 8.230 34.774 1.00 27.33 79 LEU A C 1
ATOM 633 O O . LEU A 1 79 ? 10.948 8.596 34.359 1.00 27.33 79 LEU A O 1
ATOM 638 N N . LEU A 1 80 ? 12.621 7.081 34.418 1.00 13.36 80 LEU A N 1
ATOM 639 C CA . LEU A 1 80 ? 11.981 6.159 33.485 1.00 13.36 80 LEU A CA 1
ATOM 640 C C . LEU A 1 80 ? 11.848 4.765 34.079 1.00 13.36 80 LEU A C 1
ATOM 641 O O . LEU A 1 80 ? 11.388 3.844 33.411 1.00 13.36 80 LEU A O 1
ATOM 646 N N . THR A 1 81 ? 12.246 4.622 35.337 1.00 10.10 81 THR A N 1
ATOM 647 C CA . THR A 1 81 ? 12.196 3.333 36.014 1.00 10.10 81 THR A CA 1
ATOM 648 C C . THR A 1 81 ? 10.791 2.894 36.433 1.00 10.10 81 THR A C 1
ATOM 649 O O . THR A 1 81 ? 9.849 3.686 36.423 1.00 10.10 81 THR A O 1
ATOM 653 N N . ASP A 1 82 ? 10.659 1.621 36.792 1.00 18.13 82 ASP A N 1
ATOM 654 C CA . ASP A 1 82 ? 9.381 1.089 37.234 1.00 18.13 82 ASP A CA 1
ATOM 655 C C . ASP A 1 82 ? 9.078 1.618 38.634 1.00 18.13 82 ASP A C 1
ATOM 656 O O . ASP A 1 82 ? 7.923 1.908 38.949 1.00 18.13 82 ASP A O 1
ATOM 661 N N . ASP A 1 83 ? 10.110 1.734 39.472 1.00 11.07 83 ASP A N 1
A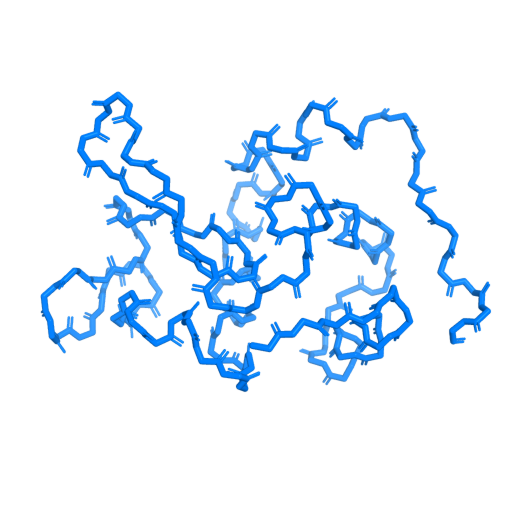TOM 662 C CA . ASP A 1 83 ? 9.933 2.292 40.808 1.00 11.07 83 ASP A CA 1
ATOM 663 C C . ASP A 1 83 ? 9.955 3.801 40.583 1.00 11.07 83 ASP A C 1
ATOM 664 O O . ASP A 1 83 ? 10.897 4.332 39.986 1.00 11.07 83 ASP A O 1
ATOM 669 N N . ILE A 1 84 ? 8.931 4.494 41.065 1.00 5.00 84 ILE A N 1
ATOM 670 C CA . ILE A 1 84 ? 8.844 5.921 40.845 1.00 5.00 84 ILE A CA 1
ATOM 671 C C . ILE A 1 84 ? 9.207 6.812 42.019 1.00 5.00 84 ILE A C 1
ATOM 672 O O . ILE A 1 84 ? 8.867 7.989 42.014 1.00 5.00 84 ILE A O 1
ATOM 677 N N . THR A 1 85 ? 9.905 6.274 43.008 1.00 5.36 85 THR A N 1
ATOM 678 C CA . THR A 1 85 ? 10.279 7.052 44.183 1.00 5.36 85 THR A CA 1
ATOM 679 C C . THR A 1 85 ? 11.059 8.316 43.831 1.00 5.36 85 THR A C 1
ATOM 680 O O . THR A 1 85 ? 10.764 9.400 44.342 1.00 5.36 85 THR A O 1
ATOM 684 N N . VAL A 1 86 ? 12.053 8.184 42.958 1.00 6.02 86 VAL A N 1
ATOM 685 C CA . VAL A 1 86 ? 12.857 9.335 42.554 1.00 6.02 86 VAL A CA 1
ATOM 686 C C . VAL A 1 86 ? 12.045 10.349 41.745 1.00 6.02 86 VAL A C 1
ATOM 687 O O . VAL A 1 86 ? 12.091 11.542 42.021 1.00 6.02 86 VAL A O 1
ATOM 691 N N . ALA A 1 87 ? 11.290 9.877 40.759 1.00 11.29 87 ALA A N 1
ATOM 692 C CA . ALA A 1 87 ? 10.469 10.772 39.943 1.00 11.29 87 ALA A CA 1
ATOM 693 C C . ALA A 1 87 ? 9.468 11.565 40.797 1.00 11.29 87 ALA A C 1
ATOM 694 O O . ALA A 1 87 ? 9.188 12.724 40.511 1.00 11.29 87 ALA A O 1
ATOM 696 N N . SER A 1 88 ? 8.938 10.935 41.845 1.00 12.03 88 SER A N 1
ATOM 697 C CA . SER A 1 88 ? 7.958 11.569 42.734 1.00 12.03 88 SER A CA 1
ATOM 698 C C . SER A 1 88 ? 8.511 12.749 43.501 1.00 12.03 88 SER A C 1
ATOM 699 O O . SER A 1 88 ? 7.913 13.826 43.488 1.00 12.03 88 SER A O 1
ATOM 702 N N . THR A 1 89 ? 9.635 12.547 44.189 1.00 6.50 89 THR A N 1
ATOM 703 C CA . THR A 1 89 ? 10.221 13.639 44.966 1.00 6.50 89 THR A CA 1
ATOM 704 C C . THR A 1 89 ? 10.506 14.801 44.033 1.00 6.50 89 THR A C 1
ATOM 705 O O . THR A 1 89 ? 10.367 15.956 44.413 1.00 6.50 89 THR A O 1
ATOM 709 N N . CYS A 1 90 ? 10.885 14.487 42.800 1.00 11.37 90 CYS A N 1
ATOM 710 C CA . CYS A 1 90 ? 11.168 15.516 41.813 1.00 11.37 90 CYS A CA 1
ATOM 711 C C . CYS A 1 90 ? 9.862 16.200 41.381 1.00 11.37 90 CYS A C 1
ATOM 712 O O . CYS A 1 90 ? 9.778 17.429 41.350 1.00 11.37 90 CYS A O 1
ATOM 715 N N . ALA A 1 91 ? 8.843 15.406 41.064 1.00 13.26 91 ALA A N 1
ATOM 716 C CA . ALA A 1 91 ? 7.557 15.963 40.654 1.00 13.26 91 ALA A CA 1
ATOM 717 C C . ALA A 1 91 ? 7.022 16.892 41.741 1.00 13.26 91 ALA A C 1
ATOM 718 O O . ALA A 1 91 ? 6.406 17.920 41.440 1.00 13.26 91 ALA A O 1
ATOM 720 N N . LYS A 1 92 ? 7.249 16.527 43.002 1.00 10.00 92 LYS A N 1
ATOM 721 C CA . LYS A 1 92 ? 6.791 17.353 44.109 1.00 10.00 92 LYS A CA 1
ATOM 722 C C . LYS A 1 92 ? 7.585 18.652 44.106 1.00 10.00 92 LYS A C 1
ATOM 723 O O . LYS A 1 92 ? 7.025 19.743 44.249 1.00 10.00 92 LYS A O 1
ATOM 729 N N . LYS A 1 93 ? 8.896 18.525 43.932 1.00 5.00 93 LYS A N 1
ATOM 730 C CA . LYS A 1 93 ? 9.774 19.687 43.899 1.00 5.00 93 LYS A CA 1
ATOM 731 C C . LYS A 1 93 ? 9.305 20.714 42.871 1.00 5.00 93 LYS A C 1
ATOM 732 O O . LYS A 1 93 ? 9.368 21.918 43.110 1.00 5.00 93 LYS A O 1
ATOM 738 N N . ILE A 1 94 ? 8.858 20.221 41.722 1.00 18.37 94 ILE A N 1
ATOM 739 C CA . ILE A 1 94 ? 8.389 21.074 40.642 1.00 18.37 94 ILE A CA 1
ATOM 740 C C . ILE A 1 94 ? 7.089 21.772 41.024 1.00 18.37 94 ILE A C 1
ATOM 741 O O . ILE A 1 94 ? 6.914 22.963 40.753 1.00 18.37 94 ILE A O 1
ATOM 746 N N . TYR A 1 95 ? 6.180 21.030 41.650 1.00 10.53 95 TYR A N 1
ATOM 747 C CA . TYR A 1 95 ? 4.907 21.601 42.055 1.00 10.53 95 TYR A CA 1
ATOM 748 C C . TYR A 1 95 ? 5.138 22.705 43.081 1.00 10.53 95 TYR A C 1
ATOM 749 O O . TYR A 1 95 ? 4.527 23.774 43.005 1.00 10.53 95 TYR A O 1
ATOM 758 N N . LYS A 1 96 ? 6.033 22.456 44.030 1.00 27.94 96 LYS A N 1
ATOM 759 C CA . LYS A 1 96 ? 6.316 23.446 45.060 1.00 27.94 96 LYS A CA 1
ATOM 760 C C . LYS A 1 96 ? 6.734 24.776 44.439 1.00 27.94 96 LYS A C 1
ATOM 761 O O . LYS A 1 96 ? 6.562 25.828 45.046 1.00 27.94 96 LYS A O 1
ATOM 767 N N . ARG A 1 97 ? 7.264 24.738 43.222 1.00 34.39 97 ARG A N 1
ATOM 768 C CA . ARG A 1 97 ? 7.711 25.966 42.579 1.00 34.39 97 ARG A CA 1
ATOM 769 C C . ARG A 1 97 ? 6.743 26.569 41.569 1.00 34.39 97 ARG A C 1
ATOM 770 O O . ARG A 1 97 ? 6.403 27.748 41.653 1.00 34.39 97 ARG A O 1
ATOM 778 N N . THR A 1 98 ? 6.290 25.764 40.620 1.00 19.08 98 THR A N 1
ATOM 779 C CA . THR A 1 98 ? 5.391 26.251 39.577 1.00 19.08 98 THR A CA 1
ATOM 780 C C . THR A 1 98 ? 3.986 25.633 39.593 1.00 19.08 98 THR A C 1
ATOM 781 O O . THR A 1 98 ? 3.232 25.792 38.638 1.00 19.08 98 THR A O 1
ATOM 785 N N . LYS A 1 99 ? 3.623 24.952 40.676 1.00 22.14 99 LYS A N 1
ATOM 786 C CA . LYS A 1 99 ? 2.314 24.302 40.743 1.00 22.14 99 LYS A CA 1
ATOM 787 C C . LYS A 1 99 ? 2.166 23.337 39.559 1.00 22.14 99 LYS A C 1
ATOM 788 O O . LYS A 1 99 ? 3.100 22.609 39.228 1.00 22.14 99 LYS A O 1
ATOM 794 N N . PHE A 1 100 ? 0.999 23.333 38.923 1.00 13.39 100 PHE A N 1
ATOM 795 C CA . PHE A 1 100 ? 0.766 22.457 37.777 1.00 13.39 100 PHE A CA 1
ATOM 796 C C . PHE A 1 100 ? 0.946 23.227 36.469 1.00 13.39 100 PHE A C 1
ATOM 797 O O . PHE A 1 100 ? 0.859 22.655 35.377 1.00 13.39 100 PHE A O 1
ATOM 805 N N . ASP A 1 101 ? 1.197 24.528 36.592 1.00 32.33 101 ASP A N 1
ATOM 806 C CA . ASP A 1 101 ? 1.389 25.385 35.428 1.00 32.33 101 ASP A CA 1
ATOM 807 C C . ASP A 1 101 ? 2.539 24.879 34.563 1.00 32.33 101 ASP A C 1
ATOM 808 O O . ASP A 1 101 ? 2.669 25.266 33.402 1.00 32.33 101 ASP A O 1
ATOM 813 N N . ALA A 1 102 ? 3.371 24.015 35.134 1.00 25.00 102 ALA A N 1
ATOM 814 C CA . ALA A 1 102 ? 4.501 23.454 34.404 1.00 25.00 102 ALA A CA 1
ATOM 815 C C . ALA A 1 102 ? 4.027 22.484 33.328 1.00 25.00 102 ALA A C 1
ATOM 816 O O . ALA A 1 1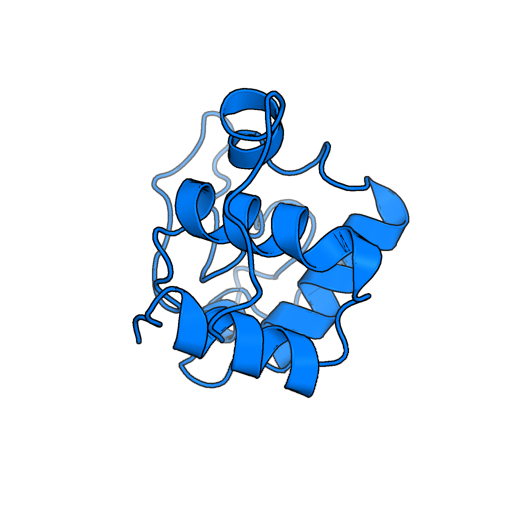02 ? 4.571 22.456 32.227 1.00 25.00 102 ALA A O 1
ATOM 818 N N . TRP A 1 103 ? 2.997 21.706 33.650 1.00 30.61 103 TRP A N 1
ATOM 819 C CA . TRP A 1 103 ? 2.466 20.701 32.733 1.00 30.61 103 TRP A CA 1
ATOM 820 C C . TRP A 1 103 ? 1.312 21.147 31.846 1.00 30.61 103 TRP A C 1
ATOM 821 O O . TRP A 1 103 ? 0.180 21.322 32.306 1.00 30.61 103 TRP A O 1
ATOM 832 N N . SER A 1 104 ? 1.619 21.308 30.562 1.00 26.99 104 SER A N 1
ATOM 833 C CA . SER A 1 104 ? 0.646 21.718 29.559 1.00 26.99 104 SER A CA 1
ATOM 834 C C . SER A 1 104 ? -0.521 20.727 29.517 1.00 26.99 104 SER A C 1
ATOM 835 O O . SER A 1 104 ? -1.653 21.101 29.210 1.00 26.99 104 SER A O 1
ATOM 838 N N . GLY A 1 105 ? -0.235 19.462 29.822 1.00 12.89 105 GLY A N 1
ATOM 839 C CA . GLY A 1 105 ? -1.273 18.445 29.809 1.00 12.89 105 GLY A CA 1
ATOM 840 C C . GLY A 1 105 ? -2.337 18.779 30.829 1.00 12.89 105 GLY A C 1
ATOM 841 O O . GLY A 1 105 ? -3.528 18.625 30.569 1.00 12.89 105 GLY A O 1
ATOM 842 N N . TRP A 1 106 ? -1.894 19.244 31.996 1.00 32.70 106 TRP A N 1
ATOM 843 C CA . TRP A 1 106 ? -2.796 19.616 33.082 1.00 32.70 106 TRP A CA 1
ATOM 84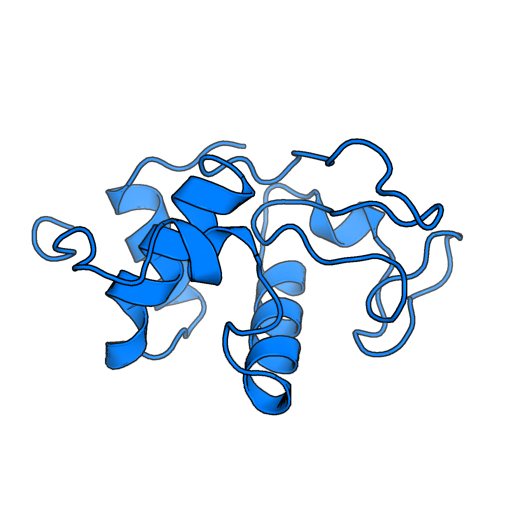4 C C . TRP A 1 106 ? -3.562 20.902 32.756 1.00 32.70 106 TRP A C 1
ATOM 845 O O . TRP A 1 106 ? -4.761 21.014 33.025 1.00 32.70 106 TRP A O 1
ATOM 856 N N . ASP A 1 107 ? -2.854 21.870 32.183 1.00 15.88 107 ASP A N 1
ATOM 857 C CA . ASP A 1 107 ? -3.440 23.153 31.814 1.00 15.88 107 ASP A CA 1
ATOM 858 C C . ASP A 1 107 ? -4.497 23.000 30.741 1.00 15.88 107 ASP A C 1
ATOM 859 O O . ASP A 1 107 ? -5.382 23.840 30.604 1.00 15.88 107 ASP A O 1
ATOM 864 N N . ASN A 1 108 ? -4.410 21.919 29.983 1.00 13.78 108 ASN A N 1
ATOM 865 C CA . ASN A 1 108 ? -5.339 21.694 28.890 1.00 13.78 108 ASN A CA 1
ATOM 866 C C . ASN A 1 108 ? -6.467 20.710 29.169 1.00 13.78 108 ASN A C 1
ATOM 867 O O . ASN A 1 108 ? -7.610 20.949 28.787 1.00 13.78 108 ASN A O 1
ATOM 872 N N . HIS A 1 109 ? -6.156 19.603 29.829 1.00 11.50 109 HIS A N 1
ATOM 873 C CA . HIS A 1 109 ? -7.180 18.603 30.084 1.00 11.50 109 HIS A CA 1
ATOM 874 C C . HIS A 1 109 ? -7.660 18.483 31.524 1.00 11.50 109 HIS A C 1
ATOM 875 O O . HIS A 1 109 ? -8.487 17.626 31.811 1.00 11.50 109 HIS A O 1
ATOM 882 N N . CYS A 1 110 ? -7.174 19.336 32.421 1.00 20.43 110 CYS A N 1
ATOM 883 C CA . CYS A 1 110 ? -7.571 19.237 33.826 1.00 20.43 110 CYS A CA 1
ATOM 884 C C . CYS A 1 110 ? -8.179 20.486 34.435 1.00 20.43 110 CYS A C 1
ATOM 885 O O . CYS A 1 110 ? -8.029 20.725 35.633 1.00 20.43 110 CYS A O 1
ATOM 888 N N . ASN A 1 111 ? -8.871 21.278 33.625 1.00 18.68 111 ASN A N 1
ATOM 889 C CA . ASN A 1 111 ? -9.476 22.497 34.141 1.00 18.68 111 ASN A CA 1
ATOM 890 C C . ASN A 1 111 ? -10.980 22.407 34.362 1.00 18.68 111 ASN A C 1
ATOM 891 O O . ASN A 1 111 ? -11.602 23.370 34.805 1.00 18.68 111 ASN A O 1
ATOM 896 N N . HIS A 1 112 ? -11.564 21.249 34.063 1.00 24.38 112 HIS A N 1
ATOM 897 C CA . HIS A 1 112 ? -13.000 21.052 34.262 1.00 24.38 112 HIS A CA 1
ATOM 898 C C . HIS A 1 112 ? -13.276 19.665 34.841 1.00 24.38 112 HIS A C 1
ATOM 899 O O . HIS A 1 112 ? -13.613 18.714 34.127 1.00 24.38 112 HIS A O 1
ATOM 906 N N . SER A 1 113 ? -13.119 19.584 36.158 1.00 29.19 113 SER A N 1
ATOM 907 C CA . SER A 1 113 ? -13.315 18.372 36.941 1.00 29.19 113 SER A CA 1
ATOM 908 C C . SER A 1 113 ? -12.519 17.149 36.498 1.00 29.19 113 SER A C 1
ATOM 909 O O . SER A 1 113 ? -12.400 16.824 35.311 1.00 29.19 113 SER A O 1
ATOM 912 N N . ASN A 1 114 ? -12.008 16.466 37.514 1.00 18.49 114 ASN A N 1
ATOM 913 C CA . ASN A 1 114 ? -11.157 15.307 37.378 1.00 18.49 114 ASN A CA 1
ATOM 914 C C . ASN A 1 114 ? -11.911 14.007 37.621 1.00 18.49 114 ASN A C 1
ATOM 915 O O . ASN A 1 114 ? -13.127 13.994 37.795 1.00 18.49 114 ASN A O 1
ATOM 920 N N . PRO A 1 115 ? -11.183 12.882 37.632 1.00 42.22 115 PRO A N 1
ATOM 921 C CA . PRO A 1 115 ? -11.872 11.617 37.876 1.00 42.22 115 PRO A CA 1
ATOM 922 C C . PRO A 1 115 ? -12.114 11.566 39.374 1.00 42.22 115 PRO A C 1
ATOM 923 O O . PRO A 1 115 ? -11.501 12.329 40.120 1.00 42.22 115 PRO A O 1
ATOM 927 N N . ASP A 1 116 ? -13.009 10.694 39.827 1.00 25.88 116 ASP A N 1
ATOM 928 C CA . ASP A 1 116 ? -13.253 10.601 41.262 1.00 25.88 116 ASP A CA 1
ATOM 929 C C . ASP A 1 116 ? -12.367 9.473 41.745 1.00 25.88 116 ASP A C 1
ATOM 930 O O . ASP A 1 116 ? -12.404 8.372 41.203 1.00 25.88 116 ASP A O 1
ATOM 935 N N . ILE A 1 117 ? -11.575 9.746 42.769 1.00 46.64 117 ILE A N 1
ATOM 936 C CA . ILE A 1 117 ? -10.673 8.741 43.267 1.00 46.64 117 ILE A CA 1
ATOM 937 C C . ILE A 1 117 ? -11.251 7.719 44.251 1.00 46.64 117 ILE A C 1
ATOM 938 O O . ILE A 1 117 ? -10.624 6.694 44.475 1.00 46.64 117 ILE A O 1
ATOM 943 N N . SER A 1 118 ? -12.423 7.942 44.843 1.00 61.29 118 SER A N 1
ATOM 944 C CA . SER A 1 118 ? -12.902 6.884 45.722 1.00 61.29 118 SER A CA 1
ATOM 945 C C . SER A 1 118 ? -13.538 5.782 44.914 1.00 61.29 118 SER A C 1
ATOM 946 O O . SER A 1 118 ? -14.442 6.001 44.109 1.00 61.29 118 SER A O 1
ATOM 949 N N . SER A 1 119 ? -13.059 4.584 45.191 1.00 55.31 119 SER A N 1
ATOM 950 C CA . SER A 1 119 ? -13.453 3.355 44.528 1.00 55.31 119 SER A CA 1
ATOM 951 C C . SER A 1 119 ? -12.103 2.668 44.520 1.00 55.31 119 SER A C 1
ATOM 952 O O . SER A 1 119 ? -11.969 1.477 44.243 1.00 55.31 119 SER A O 1
ATOM 955 N N . CYS A 1 120 ? -11.097 3.471 44.842 1.00 41.05 120 CYS A N 1
ATOM 956 C CA . CYS A 1 120 ? -9.736 3.008 44.927 1.00 41.05 120 CYS A CA 1
ATOM 957 C C . CYS A 1 120 ? -9.425 2.934 46.413 1.00 41.05 120 CYS A C 1
ATOM 958 O O . CYS A 1 120 ? -10.341 3.200 47.218 1.00 41.05 120 CYS A O 1
#